Protein AF-B6B0F7-F1 (afdb_monomer_lite)

Sequence (54 aa):
MGLPPSDTKCEFRVIDMYRREGDKLKENWIFIDLLHFYNQLGIDILANLKGPST

Structure (mmCIF, N/CA/C/O backbone):
data_AF-B6B0F7-F1
#
_entry.id   AF-B6B0F7-F1
#
loop_
_atom_site.group_PDB
_atom_site.id
_atom_site.type_symbol
_atom_site.label_atom_id
_atom_site.label_alt_id
_atom_site.label_comp_id
_atom_site.label_asym_id
_atom_site.label_entity_id
_atom_site.label_seq_id
_atom_site.pdbx_PDB_ins_code
_atom_site.Cartn_x
_atom_site.Cartn_y
_atom_site.Cartn_z
_atom_site.occupancy
_atom_site.B_iso_or_equiv
_atom_site.auth_seq_id
_atom_site.auth_comp_id
_atom_site.auth_asym_id
_atom_site.auth_atom_id
_atom_site.pdbx_PDB_model_num
ATOM 1 N N . MET A 1 1 ? 1.524 9.475 -7.167 1.00 76.25 1 MET A N 1
ATOM 2 C CA . MET A 1 1 ? 2.755 8.706 -7.452 1.00 76.25 1 MET A CA 1
ATOM 3 C C . MET A 1 1 ? 3.753 9.423 -8.369 1.00 76.25 1 MET A C 1
ATOM 5 O O . MET A 1 1 ? 4.890 8.990 -8.403 1.00 76.25 1 MET A O 1
ATOM 9 N N . GLY A 1 2 ? 3.395 10.506 -9.083 1.00 85.12 2 GLY A N 1
ATOM 10 C CA . GLY A 1 2 ? 4.371 11.312 -9.848 1.00 85.12 2 GLY A CA 1
ATOM 11 C C . GLY A 1 2 ? 4.860 10.702 -11.171 1.00 85.12 2 GLY A C 1
ATOM 12 O O . GLY A 1 2 ? 5.768 11.247 -11.785 1.00 85.12 2 GLY A O 1
ATOM 13 N N . LEU A 1 3 ? 4.259 9.595 -11.611 1.00 87.00 3 LEU A N 1
ATOM 14 C CA . LEU A 1 3 ? 4.554 8.909 -12.871 1.00 87.00 3 LEU A CA 1
ATOM 15 C C . LEU A 1 3 ? 3.469 9.195 -13.921 1.00 87.00 3 LEU A C 1
ATOM 17 O O . LEU A 1 3 ? 2.338 9.513 -13.534 1.00 87.00 3 LEU A O 1
ATOM 21 N N . PRO A 1 4 ? 3.776 9.056 -15.226 1.00 91.56 4 PRO A N 1
ATOM 22 C CA . PRO A 1 4 ? 2.757 9.078 -16.270 1.00 91.56 4 PRO A CA 1
ATOM 23 C C . PRO A 1 4 ? 1.723 7.955 -16.064 1.00 91.56 4 PRO A C 1
ATOM 25 O O . PRO A 1 4 ? 2.022 6.949 -15.412 1.00 91.56 4 PRO A O 1
ATOM 28 N N . PRO A 1 5 ? 0.503 8.110 -16.605 1.00 92.81 5 PRO A N 1
ATOM 29 C CA . PRO A 1 5 ? -0.507 7.061 -16.548 1.00 92.81 5 PRO A CA 1
ATOM 30 C C . PRO A 1 5 ? -0.044 5.797 -17.287 1.00 92.81 5 PRO A C 1
ATOM 32 O O . PRO A 1 5 ? 0.762 5.859 -18.215 1.00 92.81 5 PRO A O 1
ATOM 35 N N . SER A 1 6 ? -0.587 4.651 -16.880 1.00 91.94 6 SER A N 1
ATOM 36 C CA . SER A 1 6 ? -0.339 3.346 -17.491 1.00 91.94 6 SER A CA 1
ATOM 37 C C . SER A 1 6 ? -1.641 2.549 -17.546 1.00 91.94 6 SER A C 1
ATOM 39 O O . SER A 1 6 ? -2.413 2.578 -16.589 1.00 91.94 6 SER A O 1
ATOM 41 N N . ASP A 1 7 ? -1.857 1.819 -18.641 1.00 95.06 7 ASP A N 1
ATOM 42 C CA . ASP A 1 7 ? -2.985 0.889 -18.810 1.00 95.06 7 ASP A CA 1
ATOM 43 C C . ASP A 1 7 ? -2.680 -0.525 -18.272 1.00 95.06 7 ASP A C 1
ATOM 45 O O . ASP A 1 7 ? -3.499 -1.443 -18.384 1.00 95.06 7 ASP A O 1
ATOM 49 N N . THR A 1 8 ? -1.497 -0.729 -17.683 1.00 94.62 8 THR A N 1
ATOM 50 C CA . THR A 1 8 ? -1.098 -2.016 -17.109 1.00 94.62 8 THR A CA 1
ATOM 51 C C . THR A 1 8 ? -1.950 -2.332 -15.884 1.00 94.62 8 THR A C 1
ATOM 53 O O . THR A 1 8 ? -1.960 -1.599 -14.895 1.00 94.62 8 THR A O 1
ATOM 56 N N . LYS A 1 9 ? -2.649 -3.470 -15.919 1.00 95.75 9 LYS A N 1
ATOM 57 C CA . LYS A 1 9 ? -3.334 -4.008 -14.740 1.00 95.75 9 LYS A CA 1
ATOM 58 C C . LYS A 1 9 ? -2.301 -4.591 -13.779 1.00 95.75 9 LYS A C 1
ATOM 60 O O . LYS A 1 9 ? -1.561 -5.495 -14.156 1.00 95.75 9 LYS A O 1
ATOM 65 N N . CYS A 1 10 ? -2.298 -4.110 -12.541 1.00 95.25 10 CYS A N 1
ATOM 66 C CA . CYS A 1 10 ? -1.405 -4.584 -11.487 1.00 95.25 10 CYS A CA 1
ATOM 67 C C . CYS A 1 10 ? -2.206 -5.067 -10.276 1.00 95.25 10 CYS A C 1
ATOM 69 O O . CYS A 1 10 ? -3.274 -4.538 -9.965 1.00 95.25 10 CYS A O 1
ATOM 71 N N . GLU A 1 11 ? -1.662 -6.049 -9.569 1.00 96.25 11 GLU A N 1
ATOM 72 C CA . GLU A 1 11 ? -2.141 -6.460 -8.254 1.00 96.25 11 GLU A CA 1
ATOM 73 C C . GLU A 1 11 ? -1.746 -5.409 -7.207 1.00 96.25 11 GLU A C 1
ATOM 75 O O . GLU A 1 11 ? -0.599 -4.952 -7.176 1.00 96.25 11 GLU A O 1
ATOM 80 N N . PHE A 1 12 ? -2.688 -5.040 -6.335 1.00 94.75 12 PHE A N 1
ATOM 81 C CA . PHE A 1 12 ? -2.446 -4.104 -5.240 1.00 94.75 12 PHE A CA 1
ATOM 82 C C . PHE A 1 12 ? -2.513 -4.830 -3.899 1.00 94.75 12 PHE A C 1
ATOM 84 O O . PHE A 1 12 ? -3.589 -5.201 -3.428 1.00 94.75 12 PHE A O 1
ATOM 91 N N . ARG A 1 13 ? -1.347 -5.039 -3.284 1.00 97.06 13 ARG A N 1
ATOM 92 C CA . ARG A 1 13 ? -1.232 -5.708 -1.987 1.00 97.06 13 ARG A CA 1
ATOM 93 C C . ARG A 1 13 ? -1.275 -4.678 -0.876 1.00 97.06 13 ARG A C 1
ATOM 95 O O . ARG A 1 13 ? -0.380 -3.839 -0.760 1.00 97.06 13 ARG A O 1
ATOM 102 N N . VAL A 1 14 ? -2.323 -4.768 -0.069 1.00 97.19 14 VAL A N 1
ATOM 103 C CA . VAL A 1 14 ? -2.551 -3.889 1.071 1.00 97.19 14 VAL A CA 1
ATOM 104 C C . VAL A 1 14 ? -2.963 -4.707 2.284 1.00 97.19 14 VAL A C 1
ATOM 106 O O . VAL A 1 14 ? -3.765 -5.634 2.185 1.00 97.19 14 VAL A O 1
ATOM 109 N N . ILE A 1 15 ? -2.403 -4.348 3.432 1.00 97.69 15 ILE A N 1
ATOM 110 C CA . ILE A 1 15 ? -2.881 -4.785 4.737 1.00 97.69 15 ILE A CA 1
ATOM 111 C C . ILE A 1 15 ? -3.347 -3.542 5.469 1.00 97.69 15 ILE A C 1
ATOM 113 O O . ILE A 1 15 ? -2.642 -2.533 5.502 1.00 97.69 15 ILE A O 1
ATOM 117 N N . ASP A 1 16 ? -4.529 -3.644 6.058 1.00 97.56 16 ASP A N 1
ATOM 118 C CA . ASP A 1 16 ? -5.140 -2.574 6.818 1.00 97.56 16 ASP A CA 1
ATOM 119 C C . ASP A 1 16 ? -5.425 -3.051 8.246 1.00 97.56 16 ASP A C 1
ATOM 121 O O . ASP A 1 16 ? -6.089 -4.070 8.460 1.00 97.56 16 ASP A O 1
ATOM 125 N N . MET A 1 17 ? -4.872 -2.342 9.225 1.00 97.38 17 MET A N 1
ATOM 126 C CA . MET A 1 17 ? -4.997 -2.648 10.641 1.00 97.38 17 MET A CA 1
ATOM 127 C C . MET A 1 17 ? -5.624 -1.474 11.374 1.00 97.38 17 MET A C 1
ATOM 129 O O . MET A 1 17 ? -5.091 -0.366 11.396 1.00 97.38 17 MET A O 1
ATOM 133 N N . TYR A 1 18 ? -6.727 -1.742 12.064 1.00 97.62 18 TYR A N 1
ATOM 134 C CA . TYR A 1 18 ? -7.413 -0.745 12.873 1.00 97.62 18 TYR A CA 1
ATOM 135 C C . TYR A 1 18 ? -7.257 -1.057 14.358 1.00 97.62 18 TYR A C 1
ATOM 137 O O . TYR A 1 18 ? -7.658 -2.134 14.807 1.00 97.62 18 TYR A O 1
ATOM 145 N N . ARG A 1 19 ? -6.762 -0.098 15.152 1.00 97.88 19 ARG A N 1
ATOM 146 C CA . ARG A 1 19 ? -6.913 -0.165 16.614 1.00 97.88 19 ARG A CA 1
ATOM 147 C C . ARG A 1 19 ? -8.198 0.521 17.023 1.00 97.88 19 ARG A C 1
ATOM 149 O O . ARG A 1 19 ? -8.465 1.666 16.652 1.00 97.88 19 ARG A O 1
ATOM 156 N N . ARG A 1 20 ? -8.969 -0.167 17.857 1.00 97.75 20 ARG A N 1
ATOM 157 C CA . ARG A 1 20 ? -10.165 0.383 18.489 1.00 97.75 20 ARG A CA 1
ATOM 158 C C . ARG A 1 20 ? -9.883 0.884 19.899 1.00 97.75 20 ARG A C 1
ATOM 160 O O . ARG A 1 20 ? -9.036 0.347 20.606 1.00 97.75 20 ARG A O 1
ATOM 167 N N . GLU A 1 21 ? -10.645 1.893 20.298 1.00 98.06 21 GLU A N 1
ATOM 168 C CA . GLU A 1 21 ? -10.738 2.384 21.670 1.00 98.06 21 GLU A CA 1
ATOM 169 C C . GLU A 1 21 ? -12.218 2.650 21.967 1.00 98.06 21 GLU A C 1
ATOM 171 O O . GLU A 1 21 ? -12.820 3.580 21.423 1.00 98.06 21 GLU A O 1
ATOM 176 N N . GLY A 1 22 ? -12.832 1.752 22.743 1.00 96.81 22 GLY A N 1
ATOM 177 C CA . GLY A 1 22 ? -14.285 1.690 22.900 1.00 96.81 22 GLY A CA 1
ATOM 178 C C . GLY A 1 22 ? -15.007 1.511 21.557 1.00 96.81 22 GLY A C 1
ATOM 179 O O . GLY A 1 22 ? -14.675 0.640 20.742 1.00 96.81 22 GLY A O 1
ATOM 180 N N . ASP A 1 23 ? -15.979 2.382 21.299 1.00 96.81 23 ASP A N 1
ATOM 181 C CA . ASP A 1 23 ? -16.832 2.330 20.105 1.00 96.81 23 ASP A CA 1
ATOM 182 C C . ASP A 1 23 ? -16.258 3.072 18.894 1.00 96.81 23 ASP A C 1
ATOM 184 O O . ASP A 1 23 ? -16.945 3.259 17.891 1.00 96.81 23 ASP A O 1
ATOM 188 N N . LYS A 1 24 ? -14.988 3.491 18.958 1.00 97.12 24 LYS A N 1
ATOM 189 C CA . LYS A 1 24 ? -14.331 4.233 17.879 1.00 97.12 24 LYS A CA 1
ATOM 190 C C . LYS A 1 24 ? -13.073 3.533 17.382 1.00 97.12 24 LYS A C 1
ATOM 192 O O . LYS A 1 24 ? -12.357 2.873 18.138 1.00 97.12 24 LYS A O 1
ATOM 197 N N . LEU A 1 25 ? -12.794 3.717 16.094 1.00 97.25 25 LEU A N 1
ATOM 198 C CA . LEU A 1 25 ? -11.474 3.472 15.523 1.00 97.25 25 LEU A CA 1
ATOM 199 C C . LEU A 1 25 ? -10.578 4.634 15.944 1.00 97.25 25 LEU A C 1
ATOM 201 O O . LEU A 1 25 ? -10.923 5.797 15.733 1.00 97.25 25 LEU A O 1
ATOM 205 N N . LYS A 1 26 ? -9.466 4.315 16.593 1.00 97.31 26 LYS A N 1
ATOM 206 C CA . LYS A 1 26 ? -8.539 5.306 17.132 1.00 97.31 26 LYS A CA 1
ATOM 207 C C . LYS A 1 26 ? -7.334 5.487 16.224 1.00 97.31 26 LYS A C 1
ATOM 209 O O . LYS A 1 26 ? -6.879 6.611 16.047 1.00 97.31 26 LYS A O 1
ATOM 214 N N . GLU A 1 27 ? -6.852 4.389 15.650 1.00 97.69 27 GLU A N 1
ATOM 215 C CA . GLU A 1 27 ? -5.692 4.359 14.765 1.00 97.69 27 GLU A CA 1
ATOM 216 C C . GLU A 1 27 ? -5.963 3.452 13.569 1.00 97.69 27 GLU A C 1
ATOM 218 O O . GLU A 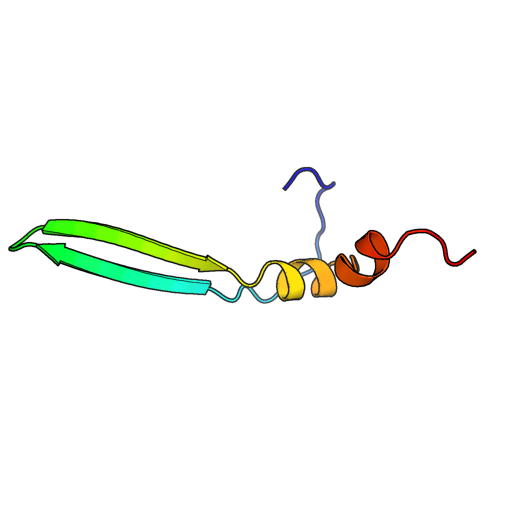1 27 ? -6.716 2.477 13.657 1.00 97.69 27 GLU A O 1
ATOM 223 N N . ASN A 1 28 ? -5.322 3.802 12.462 1.00 97.75 28 ASN A N 1
ATOM 224 C CA . ASN A 1 28 ? -5.340 3.079 11.210 1.00 97.75 28 ASN A CA 1
ATOM 225 C C . ASN A 1 28 ? -3.896 2.957 10.716 1.00 97.75 28 ASN A C 1
ATOM 227 O O . ASN A 1 28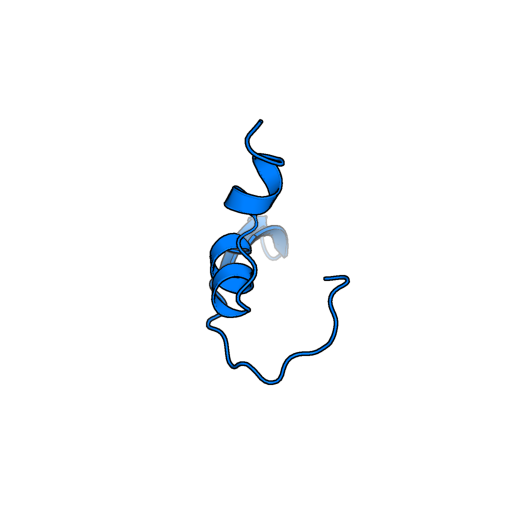 ? -3.238 3.973 10.493 1.00 97.75 28 ASN A O 1
ATOM 231 N N . TRP A 1 29 ? -3.402 1.731 10.580 1.00 97.88 29 TRP A N 1
ATOM 232 C CA . TRP A 1 29 ? -2.105 1.453 9.979 1.00 97.8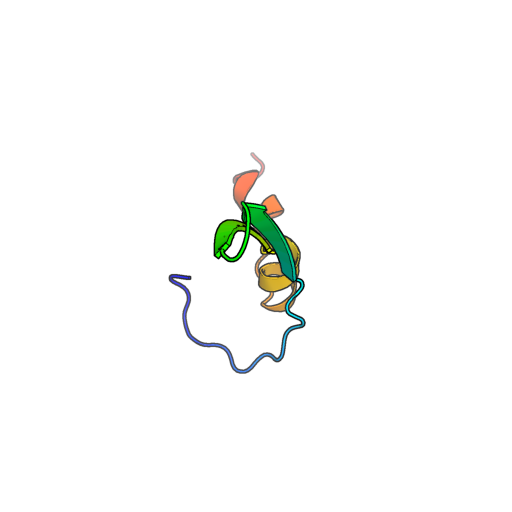8 29 TRP A CA 1
ATOM 233 C C . TRP A 1 29 ? -2.306 0.684 8.693 1.00 97.88 29 TRP A C 1
ATOM 235 O O . TRP A 1 29 ? -2.833 -0.427 8.691 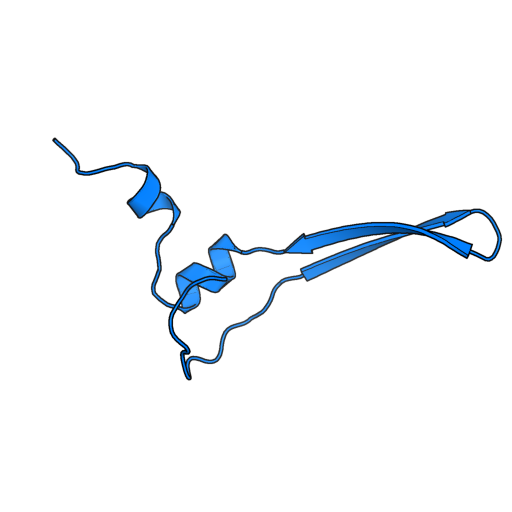1.00 97.88 29 TRP A O 1
ATOM 245 N N . ILE A 1 30 ? -1.825 1.285 7.615 1.00 97.06 30 ILE A N 1
ATOM 246 C CA . ILE A 1 30 ? -1.831 0.688 6.293 1.00 97.06 30 ILE A CA 1
ATOM 247 C C . ILE A 1 30 ? -0.412 0.298 5.909 1.00 97.06 30 ILE A C 1
ATOM 249 O O . ILE A 1 30 ? 0.527 1.087 6.019 1.00 97.06 30 ILE A O 1
ATOM 253 N N . PHE A 1 31 ? -0.268 -0.927 5.426 1.00 97.25 31 PHE A N 1
ATOM 254 C CA . PHE A 1 31 ? 0.950 -1.408 4.799 1.00 97.25 31 PHE A CA 1
ATOM 255 C C . PHE A 1 31 ? 0.649 -1.662 3.332 1.00 97.25 31 PHE A C 1
ATOM 257 O O . PHE A 1 31 ? -0.251 -2.433 3.003 1.00 97.25 31 PHE A O 1
ATOM 264 N N . ILE A 1 32 ? 1.397 -0.996 2.457 1.00 96.69 32 ILE A N 1
ATOM 265 C CA . ILE A 1 32 ? 1.254 -1.115 1.008 1.00 96.69 32 ILE A CA 1
ATOM 266 C C . ILE A 1 32 ? 2.581 -1.610 0.447 1.00 96.69 32 ILE A C 1
ATOM 268 O O . ILE A 1 32 ? 3.621 -0.984 0.664 1.00 96.69 32 ILE A O 1
ATOM 272 N N . ASP A 1 33 ? 2.541 -2.701 -0.314 1.00 96.50 33 ASP A N 1
ATOM 273 C CA . ASP A 1 33 ? 3.716 -3.199 -1.030 1.00 96.50 33 ASP A CA 1
ATOM 274 C C . ASP A 1 33 ? 3.930 -2.405 -2.327 1.00 96.50 33 ASP A C 1
ATOM 276 O O . ASP A 1 33 ? 3.567 -2.814 -3.434 1.00 96.50 33 ASP A O 1
ATOM 280 N N . LEU A 1 34 ? 4.502 -1.210 -2.174 1.00 94.62 34 LEU A N 1
ATOM 281 C CA . LEU A 1 34 ? 4.798 -0.331 -3.301 1.00 94.62 34 LEU A CA 1
ATOM 282 C C . LEU A 1 34 ? 5.875 -0.914 -4.218 1.00 94.62 34 LEU A C 1
ATOM 284 O O . LEU A 1 34 ? 5.812 -0.699 -5.425 1.00 94.62 34 LEU A O 1
ATOM 288 N N . LEU A 1 35 ? 6.835 -1.669 -3.677 1.00 95.31 35 LEU A N 1
ATOM 289 C CA . LEU A 1 35 ? 7.887 -2.290 -4.483 1.00 95.31 35 LEU A CA 1
ATOM 290 C C . LEU A 1 35 ? 7.286 -3.295 -5.467 1.00 95.31 35 LEU A C 1
ATOM 292 O O . LEU A 1 35 ? 7.596 -3.247 -6.657 1.00 95.31 35 LEU A O 1
ATOM 296 N N . HIS A 1 36 ? 6.369 -4.147 -5.003 1.00 96.06 36 HIS A N 1
ATOM 297 C CA . HIS A 1 36 ? 5.654 -5.075 -5.871 1.00 96.06 36 HIS A CA 1
ATOM 298 C C . HIS A 1 36 ? 4.809 -4.355 -6.929 1.00 96.06 36 HIS A C 1
ATOM 300 O O . HIS A 1 36 ? 4.798 -4.761 -8.093 1.00 96.06 36 HIS A O 1
ATOM 306 N N . PHE A 1 37 ? 4.118 -3.280 -6.547 1.00 95.69 37 PHE A N 1
ATOM 307 C CA . PHE A 1 37 ? 3.302 -2.507 -7.481 1.00 95.69 37 PHE A CA 1
ATOM 308 C C . PHE A 1 37 ? 4.146 -1.870 -8.595 1.00 95.69 37 PHE A C 1
ATOM 310 O O . PHE A 1 37 ? 3.846 -2.045 -9.775 1.00 95.69 37 PHE A O 1
ATOM 317 N N . TYR A 1 38 ? 5.239 -1.187 -8.246 1.00 94.81 38 TYR A N 1
ATOM 318 C CA . TYR A 1 38 ? 6.106 -0.542 -9.235 1.00 94.81 38 TYR A CA 1
ATOM 319 C C . TYR A 1 38 ? 6.848 -1.545 -10.118 1.00 94.81 38 TYR A C 1
ATOM 321 O O . TYR A 1 38 ? 6.994 -1.303 -11.315 1.00 94.81 38 TYR A O 1
ATOM 329 N N . ASN A 1 39 ? 7.227 -2.704 -9.577 1.00 95.06 39 ASN A N 1
ATOM 330 C CA . ASN A 1 39 ? 7.840 -3.761 -10.373 1.00 95.06 39 ASN A CA 1
ATOM 331 C C . ASN A 1 39 ? 6.893 -4.284 -11.472 1.00 95.06 39 ASN A C 1
ATOM 333 O O . ASN A 1 39 ? 7.332 -4.531 -12.590 1.00 95.06 39 ASN A O 1
ATOM 337 N N . GLN A 1 40 ? 5.583 -4.382 -11.204 1.00 95.69 40 GLN A N 1
ATOM 338 C CA . GLN A 1 40 ? 4.585 -4.742 -12.228 1.00 95.69 40 GLN A CA 1
ATOM 339 C C . GLN A 1 40 ? 4.408 -3.660 -13.308 1.00 95.69 40 GLN A C 1
ATOM 341 O O . GLN A 1 40 ? 4.033 -3.977 -14.434 1.00 95.69 40 GLN A O 1
ATOM 346 N N . LEU A 1 41 ? 4.714 -2.399 -12.988 1.00 94.00 41 LEU A N 1
ATOM 347 C CA . LEU A 1 41 ? 4.765 -1.288 -13.946 1.00 94.00 41 LEU A CA 1
ATOM 348 C C . LEU A 1 41 ? 6.103 -1.214 -14.710 1.00 94.00 41 LEU A C 1
ATOM 350 O O . LEU A 1 41 ? 6.307 -0.284 -15.487 1.00 94.00 41 LEU A O 1
ATOM 354 N N . GLY A 1 42 ? 7.014 -2.172 -14.498 1.00 92.88 42 GLY A N 1
ATOM 355 C CA . GLY A 1 42 ? 8.336 -2.204 -15.128 1.00 92.88 42 GLY A CA 1
ATOM 356 C C . GLY A 1 42 ? 9.358 -1.257 -14.493 1.00 92.88 42 GLY A C 1
ATOM 357 O O . GLY A 1 42 ? 10.375 -0.953 -15.111 1.00 92.88 42 GLY A O 1
ATOM 358 N N . ILE A 1 43 ? 9.101 -0.771 -13.275 1.00 92.94 43 ILE A N 1
ATOM 359 C CA . ILE A 1 43 ? 9.976 0.158 -12.556 1.00 92.94 43 ILE A CA 1
ATOM 360 C C . ILE A 1 43 ? 10.660 -0.585 -11.409 1.00 92.94 43 ILE A C 1
ATOM 362 O O . ILE A 1 43 ? 10.068 -0.809 -10.351 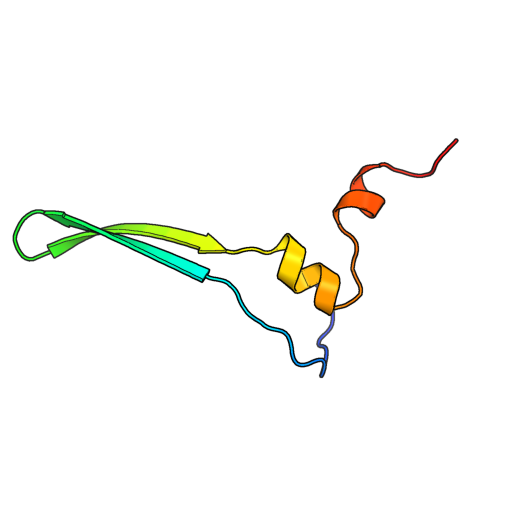1.00 92.94 43 ILE A O 1
ATOM 366 N N . ASP A 1 44 ? 11.936 -0.920 -11.597 1.00 93.44 44 ASP A N 1
ATOM 367 C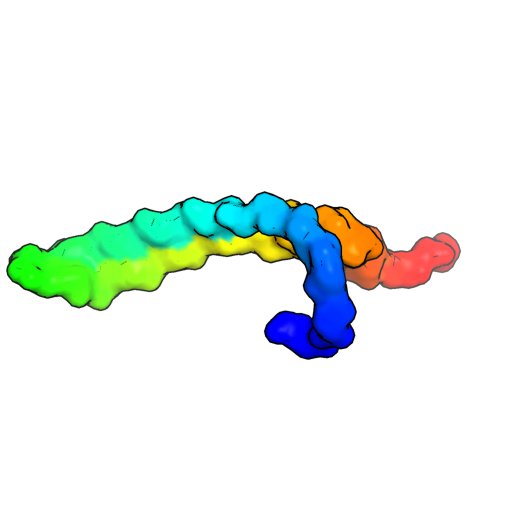 CA . ASP A 1 44 ? 12.766 -1.511 -10.547 1.00 93.44 44 ASP A CA 1
ATOM 368 C C . ASP A 1 44 ? 13.365 -0.419 -9.648 1.00 93.44 44 ASP A C 1
ATOM 370 O O . ASP A 1 44 ? 14.428 0.151 -9.906 1.00 93.44 44 ASP A O 1
ATOM 374 N N . ILE A 1 45 ? 12.655 -0.110 -8.562 1.00 91.94 45 ILE A N 1
ATOM 375 C CA . ILE A 1 45 ? 13.090 0.890 -7.580 1.00 91.94 45 ILE A CA 1
ATOM 376 C C . ILE A 1 45 ? 14.414 0.496 -6.919 1.00 91.94 45 ILE A C 1
ATOM 378 O O . ILE A 1 45 ? 15.255 1.361 -6.683 1.00 91.94 45 ILE A O 1
ATOM 382 N N . LEU A 1 46 ? 14.621 -0.788 -6.616 1.00 92.12 46 LEU A N 1
ATOM 383 C CA . LEU A 1 46 ? 15.812 -1.226 -5.890 1.00 92.12 46 LEU A CA 1
ATOM 384 C C . LEU A 1 46 ? 17.062 -1.137 -6.769 1.00 92.12 46 LEU A C 1
ATOM 386 O O . LEU A 1 46 ? 18.119 -0.749 -6.272 1.00 92.12 46 LEU A O 1
ATOM 390 N N . ALA A 1 47 ? 16.947 -1.443 -8.064 1.00 91.75 47 ALA A N 1
ATOM 391 C CA . ALA A 1 47 ? 18.021 -1.204 -9.025 1.00 91.75 47 ALA A CA 1
ATOM 392 C C . ALA A 1 47 ? 18.318 0.295 -9.175 1.00 91.75 47 ALA A C 1
ATOM 394 O O . ALA A 1 47 ? 19.481 0.692 -9.118 1.00 91.75 47 ALA A O 1
ATOM 395 N N . ASN A 1 48 ? 17.282 1.136 -9.270 1.00 86.62 48 ASN A N 1
ATOM 396 C CA . ASN A 1 48 ? 17.444 2.588 -9.404 1.00 86.62 48 ASN A CA 1
ATOM 397 C C . ASN A 1 48 ? 18.147 3.233 -8.195 1.00 86.62 48 ASN A C 1
ATOM 399 O O . ASN A 1 48 ? 18.858 4.223 -8.353 1.00 86.62 48 ASN A O 1
ATOM 403 N N . LEU A 1 49 ? 17.992 2.665 -6.995 1.00 88.69 49 LEU A N 1
ATOM 404 C CA . LEU A 1 49 ? 18.670 3.144 -5.785 1.00 88.69 49 LEU A CA 1
ATOM 405 C C . LEU A 1 49 ? 20.163 2.797 -5.736 1.00 88.69 49 LEU A C 1
ATOM 407 O O . LEU A 1 49 ? 20.911 3.473 -5.032 1.00 88.69 49 LEU A O 1
ATOM 411 N N . LYS A 1 50 ? 20.618 1.767 -6.464 1.00 79.19 50 LYS A N 1
ATOM 412 C CA . LYS A 1 50 ? 22.033 1.359 -6.464 1.00 79.19 50 LYS A CA 1
ATOM 413 C C . LYS A 1 50 ? 22.946 2.322 -7.234 1.00 79.19 50 LYS A C 1
ATOM 415 O O . LYS A 1 50 ? 24.161 2.191 -7.127 1.00 79.19 50 LYS A O 1
ATOM 420 N N . GLY A 1 51 ? 22.387 3.308 -7.941 1.00 66.44 51 GLY A N 1
ATOM 421 C CA . GLY A 1 51 ? 23.153 4.230 -8.779 1.00 66.44 51 GLY A CA 1
ATOM 422 C C . GLY A 1 51 ? 23.828 3.522 -9.966 1.00 66.44 51 GLY A C 1
ATOM 423 O O . GLY A 1 51 ? 23.769 2.295 -10.080 1.00 66.44 51 GLY A O 1
ATOM 424 N N . PRO A 1 52 ? 24.448 4.271 -10.895 1.00 64.69 52 PRO A N 1
ATOM 425 C CA . PRO A 1 52 ? 25.200 3.656 -11.979 1.00 64.69 52 PRO A CA 1
ATOM 426 C C . PRO A 1 52 ? 26.341 2.822 -11.388 1.00 64.69 52 PRO A C 1
ATOM 428 O O . PRO A 1 52 ? 27.095 3.304 -10.544 1.00 64.69 52 PRO A O 1
ATOM 431 N N . SER A 1 53 ? 26.450 1.566 -11.826 1.00 61.62 53 SER A N 1
ATOM 432 C CA . SER A 1 53 ? 27.621 0.738 -11.537 1.00 61.62 53 SER A CA 1
ATOM 433 C C . SER A 1 53 ? 28.827 1.402 -12.198 1.00 61.62 53 SER A C 1
ATOM 435 O O . SER A 1 53 ? 28.917 1.417 -13.424 1.00 61.62 53 SER A O 1
ATOM 437 N N . THR A 1 54 ? 29.684 2.029 -11.394 1.00 55.34 54 THR A N 1
ATOM 438 C CA . THR A 1 54 ? 31.030 2.449 -11.807 1.00 55.34 54 THR A CA 1
ATOM 439 C C . THR A 1 54 ? 31.892 1.243 -12.118 1.00 55.34 54 THR A C 1
ATOM 441 O O . THR A 1 54 ? 31.807 0.277 -11.322 1.00 55.34 54 THR A O 1
#

pLDDT: mean 91.84, std 9.57, range [55.34, 98.06]

Foldseek 3Di:
DPDDDDPQDADWDKDWDFDDDPPDGDDIDMDTPVCRRVVSVVDRPVVVVVPDDD

Secondary structure (DSSP, 8-state):
--SPP--------EEEEEEEETTEEEEEEEEE-HHHHHHHTT--HHHHHT----

Radius of gyration: 16.63 Å; chains: 1; bounding box: 48×18×42 Å